Protein AF-A0A1A8MY63-F1 (afdb_monomer)

Structure (mmCIF, N/CA/C/O backbone):
data_AF-A0A1A8MY63-F1
#
_entry.id   AF-A0A1A8MY63-F1
#
loop_
_atom_site.group_PDB
_atom_site.id
_atom_site.type_symbol
_atom_site.label_atom_id
_atom_site.label_alt_id
_atom_site.label_comp_id
_atom_site.label_asym_id
_atom_site.label_entity_id
_atom_site.label_seq_id
_atom_site.pdbx_PDB_ins_code
_atom_site.Cartn_x
_atom_site.Cartn_y
_atom_site.Cartn_z
_atom_site.occupancy
_atom_site.B_iso_or_equiv
_atom_site.auth_seq_id
_atom_site.auth_comp_id
_atom_site.auth_asym_id
_atom_site.auth_atom_id
_atom_site.pdbx_PDB_model_num
ATOM 1 N N . VAL A 1 1 ? -17.548 -15.556 -0.633 1.00 72.62 1 VAL A N 1
ATOM 2 C CA . VAL A 1 1 ? -16.659 -15.981 0.479 1.00 72.62 1 VAL A CA 1
ATOM 3 C C . VAL A 1 1 ? -17.504 -16.767 1.469 1.00 72.62 1 VAL A C 1
ATOM 5 O O . VAL A 1 1 ? -18.628 -16.345 1.692 1.00 72.62 1 VAL A O 1
ATOM 8 N N . ARG A 1 2 ? -17.044 -17.920 1.979 1.00 91.25 2 ARG A N 1
ATOM 9 C CA . ARG A 1 2 ? -17.883 -18.818 2.808 1.00 91.25 2 ARG A CA 1
ATOM 10 C C . ARG A 1 2 ? -17.666 -18.663 4.317 1.00 91.25 2 ARG A C 1
ATOM 12 O O . ARG A 1 2 ? -18.642 -18.631 5.047 1.00 91.25 2 ARG A O 1
ATOM 19 N N . CYS A 1 3 ? -16.416 -18.529 4.766 1.00 95.88 3 CYS A N 1
ATOM 20 C CA . CYS A 1 3 ? -16.068 -18.534 6.197 1.00 95.88 3 CYS A CA 1
ATOM 21 C C . CYS A 1 3 ? -15.651 -17.160 6.753 1.00 95.88 3 CYS A C 1
ATOM 23 O O . CYS A 1 3 ? -15.087 -17.100 7.835 1.00 95.88 3 CYS A O 1
ATOM 25 N N . GLY A 1 4 ? -15.845 -16.069 6.002 1.00 95.12 4 GLY A N 1
ATOM 26 C CA . GLY A 1 4 ? -15.497 -14.714 6.460 1.00 95.12 4 GLY A CA 1
ATOM 27 C C . GLY A 1 4 ? -13.999 -14.426 6.662 1.00 95.12 4 GLY A C 1
ATOM 28 O O . GLY A 1 4 ? -13.666 -13.370 7.175 1.00 95.12 4 GLY A O 1
ATOM 29 N N . ILE A 1 5 ? -13.092 -15.325 6.262 1.00 98.25 5 ILE A N 1
ATOM 30 C CA . ILE A 1 5 ? -11.640 -15.129 6.413 1.00 98.25 5 ILE A CA 1
ATOM 31 C C . ILE A 1 5 ? -11.118 -14.158 5.360 1.00 98.25 5 ILE A C 1
ATOM 33 O O . ILE A 1 5 ? -11.321 -14.403 4.167 1.00 98.25 5 ILE A O 1
ATOM 37 N N . HIS A 1 6 ? -10.437 -13.099 5.798 1.00 98.56 6 HIS A N 1
ATOM 38 C CA . HIS A 1 6 ? -9.867 -12.072 4.931 1.00 98.56 6 HIS A CA 1
ATOM 39 C C . HIS A 1 6 ? -8.768 -12.586 3.987 1.00 98.56 6 HIS A C 1
ATOM 41 O O . HIS A 1 6 ? -8.134 -13.608 4.251 1.00 98.56 6 HIS A O 1
ATOM 47 N N . ARG A 1 7 ? -8.577 -11.906 2.849 1.00 98.69 7 ARG A N 1
ATOM 48 C CA . ARG A 1 7 ? -7.764 -12.394 1.720 1.00 98.69 7 ARG A CA 1
ATOM 49 C C . ARG A 1 7 ? -6.856 -11.297 1.164 1.00 98.69 7 ARG A C 1
ATOM 51 O O . ARG A 1 7 ? -7.338 -10.353 0.542 1.00 98.69 7 ARG A O 1
ATOM 58 N N . THR A 1 8 ? -5.548 -11.474 1.308 1.00 98.88 8 THR A N 1
ATOM 59 C CA . THR A 1 8 ? -4.535 -10.787 0.489 1.00 98.88 8 THR A CA 1
ATOM 60 C C . THR A 1 8 ? -3.837 -11.811 -0.403 1.00 98.88 8 THR A C 1
ATOM 62 O O . THR A 1 8 ? -3.769 -12.992 -0.051 1.00 98.88 8 THR A O 1
ATOM 65 N N . VAL A 1 9 ? -3.367 -11.389 -1.574 1.00 98.88 9 VAL A N 1
ATOM 66 C CA . VAL A 1 9 ? -2.665 -12.250 -2.537 1.00 98.88 9 VAL A CA 1
ATOM 67 C C . VAL A 1 9 ? -1.492 -11.478 -3.132 1.00 98.88 9 VAL A C 1
ATOM 69 O O . VAL A 1 9 ? -1.678 -10.363 -3.614 1.00 98.88 9 VAL A O 1
ATOM 72 N N . HIS A 1 10 ? -0.300 -12.081 -3.147 1.00 98.88 10 HIS A N 1
ATOM 73 C CA . HIS A 1 10 ? 0.827 -11.561 -3.925 1.00 98.88 10 HIS A CA 1
ATOM 74 C C . HIS A 1 10 ? 0.532 -11.708 -5.415 1.00 98.88 10 HIS A C 1
ATOM 76 O O . HIS A 1 10 ? 0.379 -12.822 -5.922 1.00 98.88 10 HIS A O 1
ATOM 82 N N . ALA A 1 11 ? 0.438 -10.587 -6.122 1.00 98.81 11 ALA A N 1
ATOM 83 C CA . ALA A 1 11 ? 0.187 -10.579 -7.553 1.00 98.81 11 ALA A CA 1
ATOM 84 C C . ALA A 1 11 ? 0.699 -9.281 -8.172 1.00 9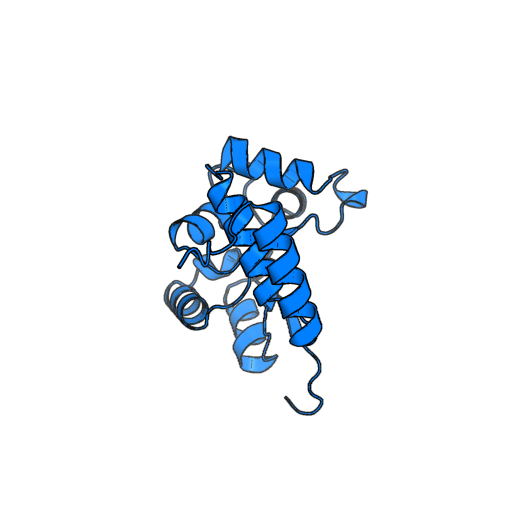8.81 11 ALA A C 1
ATOM 86 O O . ALA A 1 11 ? 0.662 -8.221 -7.556 1.00 98.81 11 ALA A O 1
ATOM 87 N N . GLY A 1 12 ? 1.159 -9.345 -9.420 1.00 98.31 12 GLY A N 1
ATOM 88 C CA . GLY A 1 12 ? 1.634 -8.148 -10.114 1.00 98.31 12 GLY A CA 1
ATOM 89 C C . GLY A 1 12 ? 2.934 -7.566 -9.554 1.00 98.31 12 GLY A C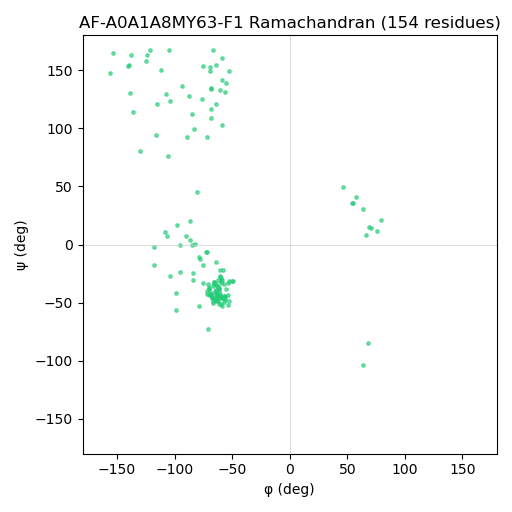 1
ATOM 90 O O . GLY A 1 12 ? 3.247 -6.425 -9.871 1.00 98.31 12 GLY A O 1
ATOM 91 N N . GLU A 1 13 ? 3.676 -8.313 -8.731 1.00 98.56 13 GLU A N 1
ATOM 92 C CA . GLU A 1 13 ? 5.062 -7.987 -8.389 1.00 98.56 13 GLU A CA 1
ATOM 93 C C . GLU A 1 13 ? 5.954 -8.230 -9.615 1.00 98.56 13 GLU A C 1
ATOM 95 O O . GLU A 1 13 ? 6.342 -7.296 -10.308 1.00 98.56 13 GLU A O 1
ATOM 100 N N . VAL A 1 14 ? 6.189 -9.507 -9.935 1.00 97.25 14 VAL A N 1
ATOM 101 C CA . VAL A 1 14 ? 6.921 -9.956 -11.130 1.00 97.25 14 VAL A CA 1
ATOM 102 C C . VAL A 1 14 ? 5.989 -10.508 -12.212 1.00 97.25 14 VAL A C 1
ATOM 104 O O . VAL A 1 14 ? 6.298 -10.446 -13.403 1.00 97.25 14 VAL A O 1
ATOM 107 N N . GLY A 1 15 ? 4.825 -11.033 -11.817 1.00 96.94 15 GLY A N 1
ATOM 108 C CA . GLY A 1 15 ? 3.837 -11.626 -12.722 1.00 96.94 15 GLY A CA 1
ATOM 109 C C . GLY A 1 15 ? 3.036 -10.584 -13.521 1.00 96.94 15 GLY A C 1
ATOM 110 O O . GLY A 1 15 ? 2.868 -9.460 -13.054 1.00 96.94 15 GLY A O 1
ATOM 111 N N . PRO A 1 16 ? 2.517 -10.937 -14.712 1.00 98.19 16 PRO A N 1
ATOM 112 C CA . PRO A 1 16 ? 1.749 -10.017 -15.557 1.00 98.19 16 PRO A CA 1
ATOM 113 C C . PRO A 1 16 ? 0.398 -9.609 -14.928 1.00 98.19 16 PRO A C 1
ATOM 115 O O . PRO A 1 16 ? -0.076 -10.278 -14.003 1.00 98.19 16 PRO A O 1
ATOM 118 N N . PRO A 1 17 ? -0.291 -8.579 -15.471 1.00 98.12 17 PRO A N 1
ATOM 119 C CA . PRO A 1 17 ? -1.624 -8.158 -15.017 1.00 98.12 17 PRO A CA 1
ATOM 120 C C . PRO A 1 17 ? -2.658 -9.284 -14.907 1.00 98.12 17 PRO A C 1
ATOM 122 O O . PRO A 1 17 ? -3.530 -9.242 -14.041 1.00 98.12 17 PRO A O 1
ATOM 125 N N . SER A 1 18 ? -2.562 -10.320 -15.748 1.00 98.44 18 SER A N 1
ATOM 126 C CA . SER A 1 18 ? -3.468 -11.473 -15.694 1.00 98.44 18 SER A CA 1
ATOM 127 C C . SER A 1 18 ? -3.420 -12.200 -14.347 1.00 98.44 18 SER A C 1
ATOM 129 O O . SER A 1 18 ? -4.454 -12.672 -13.887 1.00 98.44 18 SER A O 1
ATOM 131 N N . VAL A 1 19 ? -2.270 -12.217 -13.664 1.00 98.69 19 VAL A N 1
ATOM 132 C CA . VAL A 1 19 ? -2.140 -12.810 -12.321 1.00 98.69 19 VAL A CA 1
ATOM 133 C C . VAL A 1 19 ? -2.878 -11.966 -11.282 1.00 98.69 19 VAL A C 1
ATOM 135 O O . VAL A 1 19 ? -3.544 -12.503 -10.399 1.00 98.69 19 VAL A O 1
ATOM 138 N N . VAL A 1 20 ? -2.838 -10.636 -11.411 1.00 98.75 20 VAL A N 1
ATOM 139 C CA . VAL A 1 20 ? -3.658 -9.747 -10.571 1.00 98.75 20 VAL A CA 1
ATOM 140 C C . VAL A 1 20 ? -5.139 -10.002 -10.853 1.00 98.75 20 VAL A C 1
ATOM 142 O O . VAL A 1 20 ? -5.957 -10.022 -9.935 1.00 98.75 20 VAL A O 1
ATOM 145 N N . ARG A 1 21 ? -5.507 -10.235 -12.120 1.00 98.50 21 ARG A N 1
ATOM 146 C CA . ARG A 1 21 ? -6.898 -10.494 -12.508 1.00 98.50 21 ARG A CA 1
ATOM 147 C C . ARG A 1 21 ? -7.399 -11.786 -11.881 1.00 98.50 21 ARG A C 1
ATOM 149 O O . ARG A 1 21 ? -8.496 -11.798 -11.342 1.00 98.50 21 ARG A O 1
ATOM 156 N N . GLU A 1 22 ? -6.590 -12.838 -11.880 1.00 98.69 22 GLU A N 1
ATOM 157 C CA . GLU A 1 22 ? -6.897 -14.089 -11.182 1.00 98.69 22 GLU A CA 1
ATOM 158 C C . GLU A 1 22 ? -7.022 -13.882 -9.666 1.00 98.69 22 GLU A C 1
ATOM 160 O O . GLU A 1 22 ? -7.995 -14.342 -9.061 1.00 98.69 22 GLU A O 1
ATOM 165 N N . ALA A 1 23 ? -6.108 -13.127 -9.050 1.00 98.75 23 ALA A N 1
ATOM 166 C CA . ALA A 1 23 ? -6.181 -12.805 -7.626 1.00 98.75 23 ALA A CA 1
ATOM 167 C C . ALA A 1 23 ? -7.509 -12.118 -7.252 1.00 98.75 23 ALA A C 1
ATOM 169 O O . ALA A 1 23 ? -8.165 -12.495 -6.277 1.00 98.75 23 ALA A O 1
ATOM 170 N N . VAL A 1 24 ? -7.955 -11.154 -8.056 1.00 98.38 24 VAL A N 1
ATOM 171 C CA . VAL A 1 24 ? -9.195 -10.408 -7.799 1.00 98.38 24 VAL A CA 1
ATOM 172 C C . VAL A 1 24 ? -10.435 -11.208 -8.198 1.00 98.38 24 VAL A C 1
ATOM 174 O O . VAL A 1 24 ? -11.353 -11.397 -7.398 1.00 98.38 24 VAL A O 1
ATOM 177 N N . ASP A 1 25 ? -10.482 -11.711 -9.428 1.00 98.12 25 ASP A N 1
ATOM 178 C CA . ASP A 1 25 ? -11.703 -12.257 -10.019 1.00 98.12 25 ASP A CA 1
ATOM 179 C C . ASP A 1 25 ? -11.933 -13.718 -9.615 1.00 98.12 25 ASP A C 1
ATOM 181 O O . ASP A 1 25 ? -13.089 -14.124 -9.463 1.00 98.12 25 ASP A O 1
ATOM 185 N N . VAL A 1 26 ? -10.872 -14.495 -9.376 1.00 98.25 26 VAL A N 1
ATOM 186 C CA . VAL A 1 26 ? -10.964 -15.911 -8.984 1.00 98.25 26 VAL A CA 1
ATOM 187 C C . VAL A 1 26 ? -10.804 -16.063 -7.475 1.00 98.25 26 VAL A C 1
ATOM 189 O O . VAL A 1 26 ? -11.711 -16.576 -6.817 1.00 98.25 26 VAL A O 1
ATOM 192 N N . LEU A 1 27 ? -9.694 -15.576 -6.910 1.00 98.44 27 LEU A N 1
ATOM 193 C CA . LEU A 1 27 ? -9.387 -15.751 -5.482 1.00 98.44 27 LEU A CA 1
ATOM 194 C C . LEU A 1 27 ? -10.149 -14.776 -4.571 1.00 98.44 27 LEU A C 1
ATOM 196 O O . LEU A 1 27 ? -10.196 -14.978 -3.356 1.00 98.44 27 LEU A O 1
ATOM 200 N N . LYS A 1 28 ? -10.810 -13.765 -5.151 1.00 98.19 28 LYS A N 1
ATOM 201 C CA . LYS A 1 28 ? -11.594 -12.750 -4.428 1.00 98.19 28 LYS A CA 1
ATOM 202 C C . LYS A 1 28 ? -10.753 -11.994 -3.398 1.00 98.19 28 LYS A C 1
ATOM 204 O O . LYS A 1 28 ? -11.227 -11.754 -2.282 1.00 98.19 28 LYS A O 1
ATOM 209 N N . ALA A 1 29 ? -9.514 -11.666 -3.766 1.00 98.62 29 ALA A N 1
ATOM 210 C CA . ALA A 1 29 ? -8.608 -10.866 -2.952 1.00 98.62 29 ALA A CA 1
ATOM 211 C C . ALA A 1 29 ? -9.240 -9.515 -2.577 1.00 98.62 29 ALA A C 1
ATOM 213 O O . ALA A 1 29 ? -9.905 -8.878 -3.393 1.00 98.62 29 ALA A O 1
ATOM 214 N N . GLU A 1 30 ? -9.033 -9.098 -1.331 1.00 98.81 30 GLU A N 1
ATOM 215 C CA . GLU A 1 30 ? -9.433 -7.787 -0.800 1.00 98.81 30 GLU A CA 1
ATOM 216 C C . GLU A 1 30 ? -8.288 -6.777 -0.868 1.00 98.81 30 GLU A C 1
ATOM 218 O O . GLU A 1 30 ? -8.527 -5.572 -0.874 1.00 98.81 30 GLU A O 1
ATOM 223 N N . ARG A 1 31 ? -7.048 -7.279 -0.909 1.00 98.94 31 ARG A N 1
ATOM 224 C CA . ARG A 1 31 ? -5.813 -6.508 -1.062 1.00 98.94 31 ARG A CA 1
ATOM 225 C C . ARG A 1 31 ? -4.859 -7.254 -1.984 1.00 98.94 31 ARG A C 1
ATOM 227 O O . ARG A 1 31 ? -4.922 -8.484 -2.078 1.00 98.94 31 ARG A O 1
ATOM 234 N N . ILE A 1 32 ? -3.984 -6.511 -2.646 1.00 98.94 32 ILE A N 1
ATOM 235 C CA . ILE A 1 32 ? -2.950 -7.053 -3.523 1.00 98.94 32 ILE A CA 1
ATOM 236 C C . ILE A 1 32 ? -1.580 -6.743 -2.930 1.00 98.94 32 ILE A C 1
ATOM 238 O O . ILE A 1 32 ? -1.216 -5.577 -2.778 1.00 98.94 32 ILE A O 1
ATOM 242 N N . GLY A 1 33 ? -0.816 -7.799 -2.651 1.00 98.94 33 GLY A N 1
ATOM 243 C CA . GLY A 1 33 ? 0.612 -7.716 -2.370 1.00 98.94 33 GLY A CA 1
ATOM 244 C C . GLY A 1 33 ? 1.343 -7.204 -3.604 1.00 98.94 33 GLY A C 1
ATOM 245 O O . GLY A 1 33 ? 1.249 -7.830 -4.663 1.00 98.94 33 GLY A O 1
ATOM 246 N N . HIS A 1 34 ? 2.046 -6.078 -3.476 1.00 98.75 34 HIS A N 1
ATOM 247 C CA . HIS A 1 34 ? 2.729 -5.353 -4.550 1.00 98.75 34 HIS A CA 1
ATOM 248 C C . HIS A 1 34 ? 1.793 -4.700 -5.580 1.00 98.75 34 HIS A C 1
ATOM 250 O O . HIS A 1 34 ? 1.499 -3.507 -5.493 1.00 98.75 34 HIS A O 1
ATOM 256 N N . GLY A 1 35 ? 1.344 -5.456 -6.589 1.00 98.62 35 GLY A N 1
ATOM 257 C CA . GLY A 1 35 ? 0.445 -4.983 -7.644 1.00 98.62 35 GLY A CA 1
ATOM 258 C C . GLY A 1 35 ? 1.035 -3.995 -8.654 1.00 98.62 35 GLY A C 1
ATOM 259 O O . GLY A 1 35 ? 0.271 -3.395 -9.409 1.00 98.62 35 GLY A O 1
ATOM 260 N N . TYR A 1 36 ? 2.356 -3.823 -8.719 1.00 98.75 36 TYR A N 1
ATOM 261 C CA . TYR A 1 36 ? 3.039 -2.866 -9.604 1.00 98.75 36 TYR A CA 1
ATOM 262 C C . TYR A 1 36 ? 2.632 -2.992 -11.072 1.00 98.75 36 TYR A C 1
ATOM 264 O O . TYR A 1 36 ? 2.264 -2.008 -11.720 1.00 98.75 36 TYR A O 1
ATOM 272 N N . ARG A 1 37 ? 2.638 -4.226 -11.580 1.00 98.50 37 ARG A N 1
ATOM 273 C CA . ARG A 1 37 ? 2.353 -4.537 -12.981 1.00 98.50 37 ARG A CA 1
ATOM 274 C C . ARG A 1 37 ? 0.881 -4.389 -13.342 1.00 98.50 37 ARG A C 1
ATOM 276 O O . ARG A 1 37 ? 0.562 -4.415 -14.520 1.00 98.50 37 ARG A O 1
ATOM 283 N N . THR A 1 38 ? -0.014 -4.130 -12.382 1.00 98.69 38 THR A N 1
ATOM 284 C CA . THR A 1 38 ? -1.413 -3.751 -12.672 1.00 98.69 38 THR A CA 1
ATOM 285 C C . THR A 1 38 ? -1.481 -2.556 -13.627 1.00 98.69 38 THR A C 1
ATOM 287 O O . THR A 1 38 ? -2.371 -2.494 -14.467 1.00 98.69 38 THR A O 1
ATOM 290 N N . LEU A 1 39 ? -0.513 -1.633 -13.549 1.00 98.50 39 LEU A N 1
ATOM 291 C CA . LEU A 1 39 ? -0.432 -0.460 -14.425 1.00 98.50 39 LEU A CA 1
ATOM 292 C C . LEU A 1 39 ? -0.215 -0.795 -15.911 1.00 98.50 39 LEU A C 1
ATOM 294 O O . LEU A 1 39 ? -0.413 0.072 -16.758 1.00 98.50 39 LEU A O 1
ATOM 298 N N . GLU A 1 40 ? 0.174 -2.018 -16.265 1.00 98.44 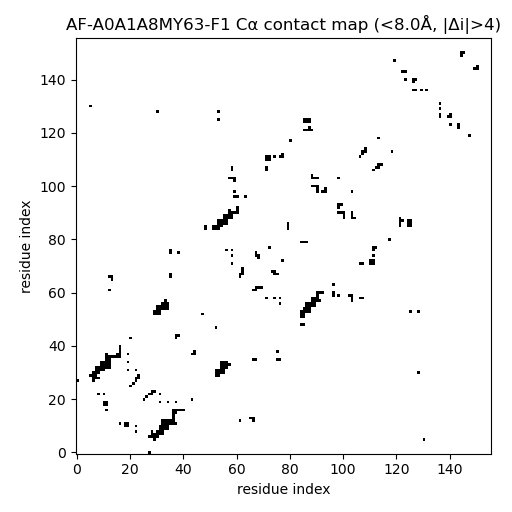40 GLU A N 1
ATOM 299 C CA . GLU A 1 40 ? 0.295 -2.429 -17.671 1.00 98.44 40 GLU A CA 1
ATOM 300 C C . GLU A 1 40 ? -1.079 -2.692 -18.320 1.00 98.44 40 GLU A C 1
ATOM 302 O O . GLU A 1 40 ? -1.191 -2.669 -19.544 1.00 98.44 40 GLU A O 1
ATOM 307 N N . ASP A 1 41 ? -2.135 -2.881 -17.519 1.00 98.25 41 ASP A N 1
ATOM 308 C CA . ASP A 1 41 ? -3.528 -3.008 -17.960 1.00 98.25 41 ASP A CA 1
ATOM 309 C C . ASP A 1 41 ? -4.349 -1.834 -17.397 1.00 98.25 41 ASP A C 1
ATOM 311 O O . ASP A 1 41 ? -4.827 -1.850 -16.262 1.00 98.25 41 ASP A O 1
ATOM 315 N N . GLN A 1 42 ? -4.495 -0.775 -18.196 1.00 97.94 42 GLN A N 1
ATOM 316 C CA . GLN A 1 42 ? -5.132 0.476 -17.766 1.00 97.94 42 GLN A CA 1
ATOM 317 C C . GLN A 1 42 ? -6.623 0.322 -17.440 1.00 97.94 42 GLN A C 1
ATOM 319 O O . GLN A 1 42 ? -7.127 0.992 -16.536 1.00 97.94 42 GLN A O 1
ATOM 324 N N . GLU A 1 43 ? -7.335 -0.557 -18.148 1.00 98.12 43 GLU A N 1
ATOM 325 C CA . GLU A 1 43 ? -8.747 -0.829 -17.868 1.00 98.12 43 GLU A CA 1
ATOM 326 C C . GLU A 1 43 ? -8.886 -1.521 -16.513 1.00 98.12 43 GLU A C 1
ATOM 328 O O . GLU A 1 43 ? -9.700 -1.121 -15.674 1.00 98.12 43 GLU A O 1
ATOM 333 N N . MET A 1 44 ? -8.038 -2.518 -16.266 1.00 97.44 44 MET A N 1
ATOM 334 C CA . MET A 1 44 ? -8.005 -3.209 -14.990 1.00 97.44 44 MET A CA 1
ATOM 335 C C . MET A 1 44 ? -7.587 -2.283 -13.848 1.00 97.44 44 MET A C 1
ATOM 337 O O . MET A 1 44 ? -8.238 -2.289 -12.803 1.00 97.44 44 MET A O 1
ATOM 341 N N . TYR A 1 45 ? -6.547 -1.469 -14.033 1.00 98.69 45 TYR A N 1
ATOM 342 C CA . TYR A 1 45 ? -6.115 -0.518 -13.013 1.00 98.69 45 TYR A CA 1
ATOM 343 C C . TYR A 1 45 ? -7.236 0.452 -12.639 1.00 98.69 45 TYR A C 1
ATOM 345 O O . TYR A 1 45 ? -7.528 0.626 -11.456 1.00 98.69 45 TYR A O 1
ATOM 353 N N . LYS A 1 46 ? -7.929 1.015 -13.637 1.00 98.56 46 LYS A N 1
ATOM 354 C CA . LYS A 1 46 ? -9.088 1.882 -13.409 1.00 98.56 46 LYS A CA 1
ATOM 355 C C . LYS A 1 46 ? -10.188 1.163 -12.626 1.00 98.56 46 LYS A C 1
ATOM 357 O O . LYS A 1 46 ? -10.678 1.702 -11.640 1.00 98.56 46 LYS A O 1
ATOM 362 N N . ARG A 1 47 ? -10.527 -0.073 -13.008 1.00 98.50 47 ARG A N 1
ATOM 363 C CA . ARG A 1 47 ? -11.519 -0.894 -12.294 1.00 98.50 47 ARG A CA 1
ATOM 364 C C . ARG A 1 47 ? -11.144 -1.090 -10.823 1.00 98.50 47 ARG A C 1
ATOM 366 O O . ARG A 1 47 ? -12.008 -0.991 -9.959 1.00 98.50 47 ARG A O 1
ATOM 373 N N . LEU A 1 48 ? -9.876 -1.382 -10.535 1.00 98.62 48 LEU A N 1
ATOM 374 C CA . LEU A 1 48 ? -9.399 -1.585 -9.164 1.00 98.62 48 LEU A CA 1
ATOM 375 C C . LEU A 1 48 ? -9.361 -0.283 -8.358 1.00 98.62 48 LEU A C 1
ATOM 377 O O . LEU A 1 48 ? -9.654 -0.306 -7.164 1.00 98.62 48 LEU A O 1
ATOM 381 N N . LEU A 1 49 ? -9.064 0.842 -9.008 1.00 98.44 49 LEU A N 1
ATOM 382 C CA . LEU A 1 49 ? -9.146 2.163 -8.394 1.00 98.44 49 LEU A CA 1
ATOM 383 C C . LEU A 1 49 ? -10.590 2.496 -7.986 1.00 98.44 49 LEU A C 1
ATOM 385 O O . LEU A 1 49 ? -10.820 2.868 -6.838 1.00 98.44 49 LEU A O 1
ATOM 389 N N . ASP A 1 50 ? -11.559 2.277 -8.881 1.00 98.38 50 ASP A N 1
ATOM 390 C CA . ASP A 1 50 ? -12.991 2.500 -8.616 1.00 98.38 50 ASP A CA 1
ATOM 391 C C . ASP A 1 50 ? -13.521 1.588 -7.492 1.00 98.38 50 ASP A C 1
ATOM 393 O O . ASP A 1 50 ? -14.417 1.962 -6.736 1.00 98.38 50 ASP A O 1
ATOM 397 N N . GLN A 1 51 ? -12.943 0.392 -7.348 1.00 98.19 51 GLN A N 1
ATOM 398 C CA . GLN A 1 51 ? -13.241 -0.555 -6.268 1.00 98.19 51 GLN A CA 1
ATOM 399 C C . GLN A 1 51 ? -12.494 -0.255 -4.960 1.00 98.19 51 GLN A C 1
ATOM 401 O O . GLN A 1 51 ? -12.661 -0.990 -3.988 1.00 98.19 51 GLN A O 1
ATOM 406 N N . ASN A 1 52 ? -11.673 0.800 -4.922 1.00 98.50 52 ASN A N 1
ATOM 407 C CA . ASN A 1 52 ? -10.826 1.155 -3.785 1.00 98.50 52 ASN A CA 1
ATOM 408 C C . ASN A 1 52 ? -9.896 0.003 -3.333 1.00 98.50 52 ASN A C 1
ATOM 410 O O . ASN A 1 52 ? -9.627 -0.158 -2.138 1.00 98.50 52 ASN A O 1
ATOM 414 N N . MET A 1 53 ? -9.402 -0.798 -4.287 1.00 98.88 53 MET A N 1
ATOM 415 C CA . MET A 1 53 ? -8.470 -1.902 -4.035 1.00 98.88 53 MET A CA 1
ATOM 416 C C . MET A 1 53 ? -7.215 -1.403 -3.314 1.00 98.88 53 MET A C 1
ATOM 418 O O . MET A 1 53 ? -6.604 -0.427 -3.750 1.00 98.88 53 MET A O 1
ATOM 422 N N . HIS A 1 54 ? -6.819 -2.085 -2.237 1.00 98.94 54 HIS A N 1
ATOM 423 C CA . HIS A 1 54 ? -5.608 -1.747 -1.493 1.00 98.94 54 HIS A CA 1
ATOM 424 C C . HIS A 1 54 ? -4.379 -2.453 -2.074 1.00 98.94 54 HIS A C 1
ATOM 426 O O . HIS A 1 54 ? -4.369 -3.681 -2.191 1.00 98.94 54 HIS A O 1
ATOM 432 N N . PHE A 1 55 ? -3.328 -1.690 -2.371 1.00 98.94 55 PHE A N 1
ATOM 433 C CA . PHE A 1 55 ? -2.028 -2.210 -2.803 1.00 98.94 55 PHE A CA 1
ATOM 434 C C . PHE A 1 55 ? -0.998 -2.136 -1.666 1.00 98.94 55 PHE A C 1
ATOM 436 O O . PHE A 1 55 ? -0.730 -1.067 -1.115 1.00 98.94 55 PHE A O 1
ATOM 443 N N . GLU A 1 56 ? -0.401 -3.269 -1.313 1.00 98.94 56 GLU A N 1
ATOM 444 C CA . GLU A 1 56 ? 0.625 -3.376 -0.269 1.00 98.94 56 GLU A CA 1
ATOM 445 C C . GLU A 1 56 ? 2.000 -3.150 -0.922 1.00 98.94 56 GLU A C 1
ATOM 447 O O . GLU A 1 56 ? 2.582 -4.065 -1.500 1.00 98.94 56 GLU A O 1
ATOM 452 N N . VAL A 1 57 ? 2.491 -1.905 -0.924 1.00 98.88 57 VAL A N 1
ATOM 453 C CA . VAL A 1 57 ? 3.681 -1.514 -1.700 1.00 98.88 57 VAL A CA 1
ATOM 454 C C . VAL A 1 57 ? 4.954 -1.613 -0.860 1.00 98.88 57 VAL A C 1
ATOM 456 O O . VAL A 1 57 ? 4.989 -1.145 0.278 1.00 98.88 57 VAL A O 1
ATOM 459 N N . CYS A 1 58 ? 6.015 -2.160 -1.458 1.00 98.88 58 CYS A N 1
ATOM 460 C CA . CYS A 1 58 ? 7.311 -2.413 -0.824 1.00 98.88 58 CYS A CA 1
ATOM 461 C C . CYS A 1 58 ? 8.461 -1.849 -1.690 1.00 98.88 58 CYS A C 1
ATOM 463 O O . CYS A 1 58 ? 9.067 -2.600 -2.463 1.00 98.88 58 CYS A O 1
ATOM 465 N N . PRO A 1 59 ? 8.753 -0.531 -1.640 1.00 98.69 59 PRO A N 1
ATOM 466 C CA . PRO A 1 59 ? 9.723 0.104 -2.536 1.00 98.69 59 PRO A CA 1
ATOM 467 C C . PRO A 1 59 ? 11.119 -0.519 -2.488 1.00 98.69 59 PRO A C 1
ATOM 469 O O . PRO A 1 59 ? 11.679 -0.821 -3.544 1.00 98.69 59 PRO A O 1
ATOM 472 N N . ILE A 1 60 ? 11.680 -0.747 -1.296 1.00 98.69 60 ILE A N 1
ATOM 473 C CA . ILE A 1 60 ? 13.027 -1.315 -1.169 1.00 98.69 60 ILE A CA 1
ATOM 474 C C . ILE A 1 60 ? 13.059 -2.765 -1.655 1.00 98.69 60 ILE A C 1
ATOM 476 O O . ILE A 1 60 ? 13.932 -3.100 -2.457 1.00 98.69 60 ILE A O 1
ATOM 480 N N . SER A 1 61 ? 12.084 -3.582 -1.245 1.00 98.81 61 SER A N 1
ATOM 481 C CA . SER A 1 61 ? 11.938 -4.967 -1.717 1.00 98.81 61 SER A CA 1
ATOM 482 C C . SER A 1 61 ? 11.896 -5.034 -3.244 1.00 98.81 61 SER A C 1
ATOM 484 O O . SER A 1 61 ? 12.744 -5.678 -3.857 1.00 98.81 61 SER A O 1
ATOM 486 N N . SER A 1 62 ? 11.014 -4.252 -3.876 1.00 98.62 62 SER A N 1
ATOM 487 C CA . SER A 1 62 ? 10.805 -4.303 -5.330 1.00 98.62 62 SER A CA 1
ATOM 488 C C . SER A 1 62 ? 12.055 -3.992 -6.159 1.00 98.62 62 SER A C 1
ATOM 490 O O . SER A 1 62 ? 12.214 -4.510 -7.265 1.00 98.62 62 SER A O 1
ATOM 492 N N . LYS A 1 63 ? 12.969 -3.172 -5.625 1.00 98.38 63 LYS A N 1
ATOM 493 C CA . LYS A 1 63 ? 14.279 -2.930 -6.232 1.00 98.38 63 LYS A CA 1
ATOM 494 C C . LYS A 1 63 ? 15.189 -4.155 -6.124 1.00 98.38 63 LYS A C 1
ATOM 496 O O . LYS A 1 63 ? 15.897 -4.464 -7.079 1.00 98.38 63 LYS A O 1
ATOM 501 N N . PHE A 1 64 ? 15.230 -4.813 -4.967 1.00 98.00 64 PHE A N 1
ATOM 502 C CA . PHE A 1 64 ? 16.106 -5.963 -4.730 1.00 98.00 64 PHE A CA 1
ATOM 503 C C . PHE A 1 64 ? 15.612 -7.240 -5.417 1.00 98.00 64 PHE A C 1
ATOM 505 O O . PHE A 1 64 ? 16.442 -8.026 -5.871 1.00 98.00 64 PHE A O 1
ATOM 512 N N . THR A 1 65 ? 14.297 -7.429 -5.547 1.00 98.25 65 THR A N 1
ATOM 513 C CA . THR A 1 65 ? 13.709 -8.562 -6.282 1.00 98.25 65 THR A CA 1
ATOM 514 C C . THR A 1 65 ? 13.741 -8.366 -7.801 1.00 98.25 65 THR A C 1
ATOM 516 O O . THR A 1 65 ? 13.523 -9.314 -8.553 1.00 98.25 65 THR A O 1
ATOM 519 N N . GLY A 1 66 ? 14.043 -7.150 -8.273 1.00 98.19 66 GLY A N 1
ATOM 520 C CA . GLY A 1 66 ? 14.016 -6.794 -9.694 1.00 98.19 66 GLY A CA 1
ATOM 521 C C . GLY A 1 66 ? 12.603 -6.603 -10.253 1.00 98.19 66 GLY A C 1
ATOM 522 O O . GLY A 1 66 ? 12.438 -6.504 -11.467 1.00 98.19 66 GLY A O 1
ATOM 523 N N . ALA A 1 67 ? 11.589 -6.543 -9.385 1.00 98.31 67 ALA A N 1
ATOM 524 C CA . ALA A 1 67 ? 10.208 -6.259 -9.759 1.00 98.31 67 ALA A CA 1
ATOM 525 C C . ALA A 1 67 ? 10.019 -4.830 -10.297 1.00 98.31 67 ALA A C 1
ATOM 527 O O . ALA A 1 67 ? 9.194 -4.601 -11.181 1.00 98.31 67 ALA A O 1
ATOM 528 N N . CYS A 1 68 ? 10.801 -3.875 -9.787 1.00 98.25 68 CYS A N 1
ATOM 529 C CA . CYS A 1 68 ? 10.813 -2.479 -10.217 1.00 98.25 68 CYS A CA 1
ATOM 530 C C . CYS A 1 68 ? 12.225 -2.028 -10.618 1.00 98.25 68 CYS A C 1
ATOM 532 O O . CYS A 1 68 ? 13.230 -2.579 -10.167 1.00 98.25 68 CYS A O 1
ATOM 534 N N . ASP A 1 69 ? 12.300 -0.970 -11.433 1.00 96.88 69 ASP A N 1
ATOM 535 C CA . ASP A 1 69 ? 13.572 -0.352 -11.814 1.00 96.88 69 ASP A CA 1
ATOM 536 C C . ASP A 1 69 ? 14.349 0.139 -10.577 1.00 96.88 69 ASP A C 1
ATOM 538 O O . ASP A 1 69 ? 13.786 0.686 -9.625 1.00 96.88 69 ASP A O 1
ATOM 542 N N . SER A 1 70 ? 15.673 -0.019 -10.611 1.00 96.12 70 SER A N 1
ATOM 543 C CA . SER A 1 70 ? 16.577 0.464 -9.563 1.00 96.12 70 SER A CA 1
ATOM 544 C C . SER A 1 70 ? 16.536 1.986 -9.347 1.00 96.12 70 SER A C 1
ATOM 546 O O . SER A 1 70 ? 16.918 2.469 -8.273 1.00 96.12 70 SER A O 1
ATOM 548 N N . ASN A 1 71 ? 16.078 2.735 -10.353 1.00 97.88 71 ASN A N 1
ATOM 549 C CA . ASN A 1 71 ? 15.786 4.154 -10.300 1.00 97.88 71 ASN A CA 1
ATOM 550 C C . ASN A 1 71 ? 14.386 4.396 -9.720 1.00 97.88 71 ASN A C 1
ATOM 552 O O . ASN A 1 71 ? 13.372 4.375 -10.420 1.00 97.88 71 ASN A O 1
ATOM 556 N N . PHE A 1 72 ? 14.351 4.740 -8.435 1.00 98.38 72 PHE A N 1
ATOM 557 C CA . PHE A 1 72 ? 13.118 5.023 -7.702 1.00 98.38 72 PHE A CA 1
ATOM 558 C C . PHE A 1 72 ? 12.258 6.148 -8.296 1.00 98.38 72 PHE A C 1
ATOM 560 O O . PHE A 1 72 ? 11.051 6.161 -8.067 1.00 98.38 72 PHE A O 1
ATOM 567 N N . SER A 1 73 ? 12.818 7.060 -9.094 1.00 97.88 73 SER A N 1
ATOM 568 C CA . SER A 1 73 ? 12.026 8.102 -9.763 1.00 97.88 73 SER A CA 1
ATOM 569 C C . SER A 1 73 ? 11.151 7.576 -10.910 1.00 97.88 73 SER A C 1
ATOM 571 O O . SER A 1 73 ? 10.341 8.333 -11.437 1.00 97.88 73 SER A O 1
ATOM 573 N N . GLN A 1 74 ? 11.279 6.295 -11.277 1.00 97.62 74 GLN A N 1
ATOM 574 C CA . GLN A 1 74 ? 10.400 5.596 -12.225 1.00 97.62 74 GLN A CA 1
ATOM 575 C C . GLN A 1 74 ? 9.456 4.597 -11.538 1.00 97.62 74 GLN A C 1
ATOM 577 O O . GLN A 1 74 ? 8.768 3.826 -12.204 1.00 97.62 74 GLN A O 1
ATOM 582 N N . HIS A 1 75 ? 9.422 4.577 -10.204 1.00 98.69 75 HIS A N 1
ATOM 583 C CA . HIS A 1 75 ? 8.693 3.552 -9.472 1.00 98.69 75 HIS A CA 1
ATOM 584 C C . HIS A 1 75 ? 7.159 3.683 -9.660 1.00 98.69 75 HIS A C 1
ATOM 586 O O . HIS A 1 75 ? 6.618 4.782 -9.489 1.00 98.69 75 HIS A O 1
ATOM 592 N N . PRO A 1 76 ? 6.427 2.576 -9.911 1.00 98.31 76 PRO A N 1
ATOM 593 C CA . PRO A 1 76 ? 4.961 2.528 -10.057 1.00 98.31 76 PRO A CA 1
ATOM 594 C C . PRO A 1 76 ? 4.162 3.231 -8.951 1.00 98.31 76 PRO A C 1
ATOM 596 O O . PRO A 1 76 ? 3.109 3.818 -9.204 1.00 98.31 76 PRO A O 1
ATOM 599 N N . LEU A 1 77 ? 4.699 3.241 -7.728 1.00 98.62 77 LEU A N 1
ATOM 600 C CA . LEU A 1 77 ? 4.142 3.964 -6.578 1.00 98.62 77 LEU A CA 1
ATOM 601 C C . LEU A 1 77 ? 3.872 5.453 -6.862 1.00 98.62 77 LEU A C 1
ATOM 603 O O . LEU A 1 77 ? 2.915 6.008 -6.327 1.00 98.62 77 LEU A O 1
ATOM 607 N N . ILE A 1 78 ? 4.658 6.106 -7.724 1.00 98.81 78 ILE A N 1
ATOM 608 C CA . ILE A 1 78 ? 4.422 7.504 -8.119 1.00 98.81 78 ILE A CA 1
ATOM 609 C C . ILE A 1 78 ? 3.058 7.643 -8.809 1.00 98.81 78 ILE A C 1
ATOM 611 O O 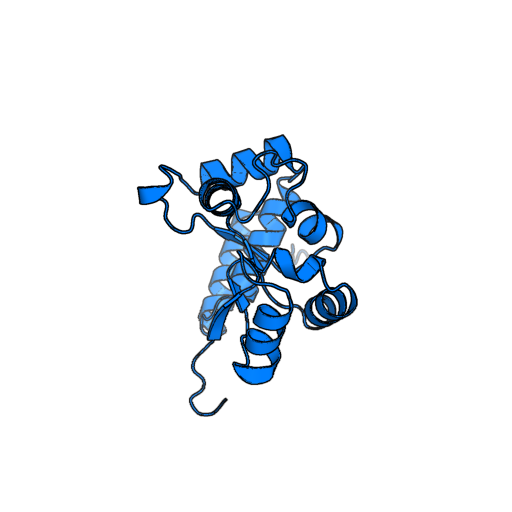. ILE A 1 78 ? 2.330 8.609 -8.569 1.00 98.81 78 ILE A O 1
ATOM 615 N N . THR A 1 79 ? 2.683 6.677 -9.647 1.00 98.69 79 THR A N 1
ATOM 616 C CA . THR A 1 79 ? 1.380 6.654 -10.321 1.00 98.69 79 THR A CA 1
ATOM 617 C C . THR A 1 79 ? 0.251 6.405 -9.327 1.00 98.69 79 THR A C 1
ATOM 619 O O . THR A 1 79 ? -0.763 7.107 -9.375 1.00 98.69 79 THR A O 1
ATOM 622 N N . PHE A 1 80 ? 0.437 5.480 -8.381 1.00 98.75 80 PHE A N 1
ATOM 623 C CA . PHE A 1 80 ? -0.530 5.235 -7.303 1.00 98.75 80 PHE A CA 1
ATOM 624 C C . PHE A 1 80 ? -0.761 6.495 -6.461 1.00 98.75 80 PHE A C 1
ATOM 626 O O . PHE A 1 80 ? -1.906 6.882 -6.228 1.00 98.75 80 PHE A O 1
ATOM 633 N N . MET A 1 81 ? 0.310 7.201 -6.092 1.00 98.69 81 MET A N 1
ATOM 634 C CA . MET A 1 81 ? 0.236 8.476 -5.376 1.00 98.69 81 MET A CA 1
ATOM 635 C C . MET A 1 81 ? -0.539 9.536 -6.173 1.00 98.69 81 MET A C 1
ATOM 637 O O . MET A 1 81 ? -1.480 10.142 -5.656 1.00 98.69 81 MET A O 1
ATOM 641 N N . LYS A 1 82 ? -0.180 9.756 -7.446 1.00 98.56 82 LYS A N 1
ATOM 642 C CA . LYS A 1 82 ? -0.801 10.787 -8.301 1.00 98.56 82 LYS A CA 1
ATOM 643 C C . LYS A 1 82 ? -2.286 10.537 -8.560 1.00 98.56 82 LYS A C 1
ATOM 645 O O . LYS A 1 82 ? -3.055 11.488 -8.627 1.00 98.56 82 LYS A O 1
ATOM 650 N N . SER A 1 83 ? -2.682 9.274 -8.683 1.00 98.38 83 SER A N 1
ATOM 651 C CA . SER A 1 83 ? -4.083 8.869 -8.860 1.00 98.38 83 SER A CA 1
ATOM 652 C C . SER A 1 83 ? -4.842 8.694 -7.542 1.00 98.38 83 SER A C 1
ATOM 654 O O . SER A 1 83 ? -6.006 8.305 -7.563 1.00 98.38 83 SER A O 1
ATOM 656 N N . LYS A 1 84 ? -4.207 9.000 -6.399 1.00 98.38 84 LYS A N 1
ATOM 657 C CA . LYS A 1 84 ? -4.785 8.870 -5.053 1.00 98.38 84 LYS A CA 1
ATOM 658 C C . LYS A 1 84 ? -5.330 7.470 -4.764 1.00 98.38 84 LYS A C 1
ATOM 660 O O . LYS A 1 84 ? -6.303 7.319 -4.028 1.00 98.38 84 LYS A O 1
ATOM 665 N N . ALA A 1 85 ? -4.646 6.452 -5.284 1.00 98.75 85 ALA A N 1
ATOM 666 C CA . ALA A 1 85 ? -4.956 5.059 -5.013 1.00 98.75 85 ALA A CA 1
ATOM 667 C C . ALA A 1 85 ? -4.871 4.732 -3.512 1.00 98.75 85 ALA A C 1
ATOM 669 O O . ALA A 1 85 ? -4.238 5.441 -2.712 1.00 98.75 85 ALA A O 1
ATOM 670 N N . ASN A 1 86 ? -5.521 3.634 -3.138 1.00 98.88 86 ASN A N 1
ATOM 671 C CA . ASN A 1 86 ? -5.464 3.062 -1.804 1.00 98.88 86 ASN A CA 1
ATOM 672 C C . ASN A 1 86 ? -4.231 2.151 -1.698 1.00 98.88 86 ASN A C 1
ATOM 674 O O . ASN A 1 86 ? -4.151 1.132 -2.377 1.00 98.88 86 ASN A O 1
ATOM 678 N N . TYR A 1 87 ? -3.241 2.535 -0.894 1.00 98.94 87 TYR A N 1
ATOM 679 C CA . TYR A 1 87 ? -2.014 1.758 -0.722 1.00 98.94 87 TYR A CA 1
ATOM 680 C C . TYR A 1 87 ? -1.359 2.012 0.636 1.00 98.94 87 TYR A C 1
ATOM 682 O O . TYR A 1 87 ? -1.670 2.993 1.315 1.00 98.94 87 TYR A O 1
ATOM 690 N N . SER A 1 88 ? -0.431 1.132 1.003 1.00 98.94 88 SER A N 1
ATOM 691 C CA . SER A 1 88 ? 0.442 1.231 2.179 1.00 98.94 88 SER A CA 1
ATOM 692 C C . SER A 1 88 ? 1.922 1.147 1.778 1.00 98.94 88 SER A C 1
ATOM 694 O O . SER A 1 88 ? 2.237 0.733 0.664 1.00 98.94 88 SER A O 1
ATOM 696 N N . LEU A 1 89 ? 2.826 1.556 2.676 1.00 98.88 89 LEU A N 1
ATOM 697 C CA . LEU A 1 89 ? 4.274 1.344 2.560 1.00 98.88 89 LEU A CA 1
ATOM 698 C C . LEU A 1 89 ? 4.720 0.276 3.557 1.00 98.88 89 LEU A C 1
ATOM 700 O O . LEU A 1 89 ? 4.410 0.388 4.742 1.00 98.88 89 LEU A O 1
ATOM 704 N N . ASN A 1 90 ? 5.462 -0.722 3.081 1.00 98.94 90 ASN A N 1
ATOM 705 C CA . ASN A 1 90 ? 5.818 -1.920 3.838 1.00 98.94 90 ASN A CA 1
ATOM 706 C C . ASN A 1 90 ? 7.274 -2.323 3.561 1.00 98.94 90 ASN A C 1
ATOM 708 O O . ASN A 1 90 ? 7.814 -2.025 2.499 1.00 98.94 90 ASN A O 1
ATOM 712 N N . THR A 1 91 ? 7.897 -3.019 4.514 1.00 98.75 91 THR A N 1
ATOM 713 C CA . THR A 1 91 ? 9.301 -3.460 4.405 1.00 98.75 91 THR A CA 1
ATOM 714 C C . THR A 1 91 ? 9.485 -4.766 3.650 1.00 98.75 91 THR A C 1
ATOM 716 O O . THR A 1 91 ? 10.580 -5.017 3.156 1.00 98.75 91 THR A O 1
ATOM 719 N N . ASP A 1 92 ? 8.440 -5.598 3.617 1.00 98.69 92 ASP A N 1
ATOM 720 C CA . ASP A 1 92 ? 8.486 -6.977 3.125 1.00 98.69 92 ASP A CA 1
ATOM 721 C C . ASP A 1 92 ? 9.417 -7.858 3.983 1.00 98.69 92 ASP A C 1
ATOM 723 O O . ASP A 1 92 ? 9.075 -8.140 5.134 1.00 98.69 92 ASP A O 1
ATOM 727 N N . ASP A 1 93 ? 10.626 -8.174 3.511 1.00 98.69 93 ASP A N 1
ATOM 728 C CA . ASP A 1 93 ? 11.640 -8.973 4.207 1.00 98.69 93 ASP A CA 1
ATOM 729 C C . ASP A 1 93 ? 12.808 -8.114 4.746 1.00 98.69 93 ASP A C 1
ATOM 731 O O . ASP A 1 93 ? 13.918 -8.139 4.198 1.00 98.69 93 ASP A O 1
ATOM 735 N N . PRO A 1 94 ? 12.634 -7.360 5.852 1.00 98.25 94 PRO A N 1
ATOM 736 C CA . PRO A 1 94 ? 13.630 -6.390 6.319 1.00 98.25 94 PRO A CA 1
ATOM 737 C C . PRO A 1 94 ? 14.990 -7.011 6.661 1.00 98.25 94 PRO A C 1
ATOM 739 O O . PRO A 1 94 ? 16.020 -6.352 6.525 1.00 98.25 94 PRO A O 1
ATOM 742 N N . LEU A 1 95 ? 15.013 -8.285 7.068 1.00 98.38 95 LEU A N 1
ATOM 743 C CA . LEU A 1 95 ? 16.254 -9.018 7.322 1.00 98.38 95 LEU A CA 1
ATOM 744 C C . LEU A 1 95 ? 17.047 -9.263 6.030 1.00 98.38 95 LEU A C 1
ATOM 746 O O . LEU A 1 95 ? 18.259 -9.069 6.015 1.00 98.38 95 LEU A O 1
ATOM 750 N N . ILE A 1 96 ? 16.370 -9.687 4.959 1.00 98.44 96 ILE A N 1
ATOM 751 C CA . ILE A 1 96 ? 17.005 -10.033 3.679 1.00 98.44 96 ILE A CA 1
ATOM 752 C C . ILE A 1 96 ? 17.479 -8.764 2.971 1.00 98.44 96 ILE A C 1
ATOM 754 O O . ILE A 1 96 ? 18.597 -8.718 2.460 1.00 98.44 96 ILE A O 1
ATOM 758 N N . PHE A 1 97 ? 16.659 -7.712 2.984 1.00 97.56 97 PHE A N 1
ATOM 759 C CA . PHE A 1 97 ? 16.972 -6.449 2.314 1.00 97.56 97 PHE A CA 1
ATOM 760 C C . PHE A 1 97 ? 17.823 -5.495 3.158 1.00 97.56 97 PHE A C 1
ATOM 762 O O . PHE A 1 97 ? 18.164 -4.409 2.684 1.00 97.56 97 PHE A O 1
ATOM 769 N N . ASN A 1 98 ? 18.171 -5.890 4.391 1.00 96.81 98 ASN A N 1
ATOM 770 C CA . ASN A 1 98 ? 18.852 -5.049 5.375 1.00 96.81 98 ASN A CA 1
ATOM 771 C C . ASN A 1 98 ? 18.196 -3.657 5.469 1.00 96.81 98 ASN A C 1
ATOM 773 O O . ASN A 1 98 ? 18.850 -2.616 5.336 1.00 96.81 98 ASN A O 1
ATOM 777 N N . SER A 1 99 ? 16.871 -3.656 5.610 1.00 97.12 99 SER A N 1
ATOM 778 C CA . SER A 1 99 ? 16.029 -2.467 5.518 1.00 97.12 99 SER A CA 1
ATOM 779 C C . SER A 1 99 ? 15.231 -2.234 6.798 1.00 97.12 99 SER A C 1
ATOM 781 O O . SER A 1 99 ? 15.141 -3.066 7.700 1.00 97.12 99 SER A O 1
ATOM 783 N N . THR A 1 100 ? 14.659 -1.039 6.888 1.00 98.75 100 THR A N 1
ATOM 784 C CA . THR A 1 100 ? 13.695 -0.659 7.921 1.00 98.75 100 THR A CA 1
ATOM 785 C C . THR A 1 100 ? 12.583 0.126 7.252 1.00 98.75 100 THR A C 1
ATOM 787 O O . THR A 1 100 ? 12.788 0.681 6.174 1.00 98.75 100 THR A O 1
ATOM 790 N N . LEU A 1 101 ? 11.443 0.276 7.925 1.00 98.81 101 LEU A N 1
ATOM 791 C CA . LEU A 1 101 ? 10.352 1.092 7.394 1.00 98.81 101 LEU A CA 1
ATOM 792 C C . LEU A 1 101 ? 10.800 2.540 7.119 1.00 98.81 101 LEU A C 1
ATOM 794 O O . LEU A 1 101 ? 10.388 3.151 6.139 1.00 98.81 101 LEU A O 1
ATOM 798 N N . HIS A 1 102 ? 11.718 3.076 7.931 1.00 98.75 102 HIS A N 1
ATOM 799 C CA . HIS A 1 102 ? 12.303 4.395 7.692 1.00 98.75 102 HIS A CA 1
ATOM 800 C C . HIS A 1 102 ? 13.038 4.483 6.343 1.00 98.75 102 HIS A C 1
ATOM 802 O O . HIS A 1 102 ? 13.029 5.538 5.705 1.00 98.75 102 HIS A O 1
ATOM 808 N N . LEU A 1 103 ? 13.656 3.394 5.875 1.00 98.69 103 LEU A N 1
ATOM 809 C CA . LEU A 1 103 ? 14.337 3.372 4.582 1.00 98.69 103 LEU A CA 1
ATOM 810 C C . LEU A 1 103 ? 13.341 3.474 3.417 1.00 98.69 103 LEU A C 1
ATOM 812 O O . LEU A 1 103 ? 13.582 4.248 2.490 1.00 98.69 103 LEU A O 1
ATOM 816 N N . ASP A 1 104 ? 12.205 2.775 3.479 1.00 98.81 104 ASP A N 1
ATOM 817 C CA . ASP A 1 104 ? 11.135 2.901 2.480 1.00 98.81 104 ASP A CA 1
ATOM 818 C C . ASP A 1 104 ? 10.549 4.323 2.461 1.00 98.81 104 ASP A C 1
ATOM 820 O O . ASP A 1 104 ? 10.428 4.935 1.397 1.00 98.81 104 ASP A O 1
ATOM 824 N N . TYR A 1 105 ? 10.274 4.901 3.636 1.00 98.88 105 TYR A N 1
ATOM 825 C CA . TYR A 1 105 ? 9.747 6.267 3.756 1.00 98.88 105 TYR A CA 1
ATOM 826 C C . TYR A 1 105 ? 10.734 7.322 3.249 1.00 98.88 105 TYR A C 1
ATOM 828 O O . TYR A 1 105 ? 10.371 8.184 2.448 1.00 98.88 105 TYR A O 1
ATOM 836 N N . SER A 1 106 ? 11.996 7.257 3.679 1.00 98.75 106 SER A N 1
ATOM 837 C CA . SER A 1 106 ? 13.029 8.206 3.242 1.00 98.75 106 SER A CA 1
ATOM 838 C C . SER A 1 106 ? 13.299 8.101 1.740 1.00 98.75 106 SER A C 1
ATOM 840 O O . SER A 1 106 ? 13.508 9.122 1.083 1.00 98.75 106 SER A O 1
ATOM 842 N N . THR A 1 107 ? 13.208 6.899 1.169 1.00 98.75 107 THR A N 1
ATOM 843 C CA . THR A 1 107 ? 13.313 6.672 -0.277 1.00 98.75 107 THR A CA 1
ATOM 844 C C . THR A 1 107 ? 12.137 7.294 -1.028 1.00 98.75 107 THR A C 1
ATOM 846 O O . THR A 1 107 ? 12.353 8.044 -1.984 1.00 98.75 107 THR A O 1
ATOM 849 N N . ALA A 1 108 ? 10.901 7.048 -0.585 1.00 98.75 108 ALA A N 1
ATOM 850 C CA . ALA A 1 108 ? 9.711 7.639 -1.195 1.00 98.75 108 ALA A CA 1
ATOM 851 C C . ALA A 1 108 ? 9.738 9.178 -1.121 1.00 98.75 108 ALA A C 1
ATOM 853 O O . ALA A 1 108 ? 9.464 9.860 -2.112 1.00 98.75 108 ALA A O 1
ATOM 854 N N . HIS A 1 109 ? 10.147 9.737 0.020 1.00 98.75 109 HIS A N 1
ATOM 855 C CA . HIS A 1 109 ? 10.301 11.181 0.190 1.00 98.75 109 HIS A CA 1
ATOM 856 C C . HIS A 1 109 ? 11.351 11.755 -0.770 1.00 98.75 109 HIS A C 1
ATOM 858 O O . HIS A 1 109 ? 11.073 12.689 -1.521 1.00 98.75 109 HIS A O 1
ATOM 864 N N . LYS A 1 110 ? 12.548 11.157 -0.794 1.00 98.62 110 LYS A N 1
ATOM 865 C CA . LYS A 1 110 ? 13.698 11.669 -1.548 1.00 98.62 110 LYS A CA 1
ATOM 866 C C . LYS A 1 110 ? 13.540 11.553 -3.065 1.00 98.62 110 LYS A C 1
ATOM 868 O O . LYS A 1 110 ? 14.025 12.426 -3.780 1.00 98.62 110 LYS A O 1
ATOM 873 N N . TYR A 1 111 ? 12.914 10.484 -3.559 1.00 98.62 111 TYR A N 1
ATOM 874 C CA . TYR A 1 111 ? 12.945 10.145 -4.989 1.00 98.62 111 TYR A CA 1
ATOM 875 C C . TYR A 1 111 ? 11.582 10.144 -5.684 1.00 98.62 111 TYR A C 1
ATOM 877 O O . TYR A 1 111 ? 11.545 10.194 -6.915 1.00 98.62 111 TYR A O 1
ATOM 885 N N . MET A 1 112 ? 10.480 10.077 -4.929 1.00 98.56 112 MET A N 1
ATOM 886 C CA . MET A 1 112 ? 9.125 9.891 -5.474 1.00 98.56 112 MET A CA 1
ATOM 887 C C . MET A 1 112 ? 8.185 11.069 -5.180 1.00 98.56 112 MET A C 1
ATOM 889 O O . MET A 1 112 ? 7.048 11.072 -5.647 1.00 98.56 112 MET A O 1
ATOM 893 N N . GLY A 1 113 ? 8.657 12.082 -4.444 1.00 98.06 113 GLY A N 1
ATOM 894 C CA . GLY A 1 113 ? 7.899 13.300 -4.148 1.00 98.06 113 GLY A CA 1
ATOM 895 C C . GLY A 1 113 ? 6.868 13.146 -3.030 1.00 98.06 113 GLY A C 1
ATOM 896 O O . GLY A 1 113 ? 5.926 13.934 -2.967 1.00 98.06 113 GLY A O 1
ATOM 897 N N . PHE A 1 114 ? 7.021 12.143 -2.160 1.00 98.69 114 PHE A N 1
ATOM 898 C CA . PHE A 1 114 ? 6.116 11.958 -1.028 1.00 98.69 114 PHE A CA 1
ATOM 899 C C . PHE A 1 114 ? 6.278 13.085 -0.010 1.00 98.69 114 PHE A C 1
ATOM 901 O O . PHE A 1 114 ? 7.391 13.445 0.384 1.00 98.69 114 PHE A O 1
ATOM 908 N N . THR A 1 115 ? 5.148 13.615 0.441 1.00 98.75 115 THR A N 1
ATOM 909 C CA . THR A 1 115 ? 5.061 14.635 1.485 1.00 98.75 115 THR A CA 1
ATOM 910 C C . THR A 1 115 ? 4.584 14.016 2.793 1.00 98.75 115 THR A C 1
ATOM 912 O O . THR A 1 115 ? 4.067 12.899 2.813 1.00 98.75 115 THR A O 1
ATOM 915 N N . GLU A 1 116 ? 4.706 14.761 3.891 1.00 98.56 116 GLU A N 1
ATOM 916 C CA . GLU A 1 116 ? 4.111 14.375 5.174 1.00 98.56 116 GLU A CA 1
ATOM 917 C C . GLU A 1 116 ? 2.605 14.096 5.047 1.00 98.56 116 GLU A C 1
ATOM 919 O O . GLU A 1 116 ? 2.126 13.076 5.531 1.00 98.56 116 GLU A O 1
ATOM 924 N N . GLU A 1 117 ? 1.877 14.939 4.315 1.00 98.56 117 GLU A N 1
ATOM 925 C CA . GLU A 1 117 ? 0.441 14.758 4.071 1.00 98.56 117 GLU A CA 1
ATOM 926 C C . GLU A 1 117 ?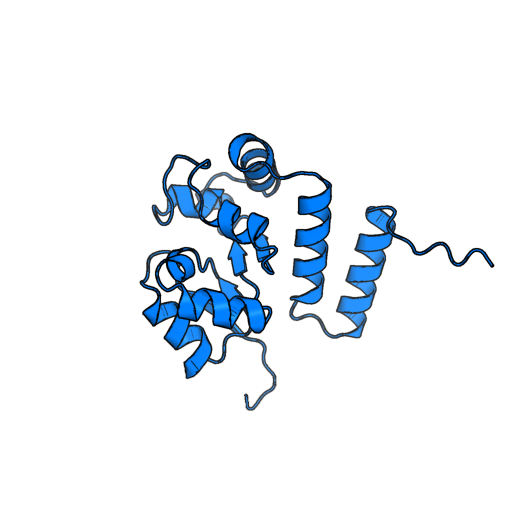 0.130 13.459 3.320 1.00 98.56 117 GLU A C 1
ATOM 928 O O . GLU A 1 117 ? -0.844 12.767 3.619 1.00 98.56 117 GLU A O 1
ATOM 933 N N . GLU A 1 118 ? 0.988 13.074 2.376 1.00 98.75 118 GLU A N 1
ATOM 934 C CA . GLU A 1 118 ? 0.850 11.797 1.684 1.00 98.75 118 GLU A CA 1
ATOM 935 C C . GLU A 1 118 ? 1.159 10.609 2.612 1.00 98.75 118 GLU A C 1
ATOM 937 O O . GLU A 1 118 ? 0.447 9.604 2.577 1.00 98.75 118 GLU A O 1
ATOM 942 N N . PHE A 1 119 ? 2.154 10.735 3.498 1.00 98.88 119 PHE A N 1
ATOM 943 C CA . PHE A 1 119 ? 2.443 9.727 4.522 1.00 98.88 119 PHE A CA 1
ATOM 944 C C . PHE A 1 119 ? 1.302 9.576 5.537 1.00 98.88 119 PHE A C 1
ATOM 946 O O . PHE A 1 119 ? 0.956 8.451 5.897 1.00 98.88 119 PHE A O 1
ATOM 953 N N . LYS A 1 120 ? 0.663 10.664 5.973 1.00 98.81 120 LYS A N 1
ATOM 954 C CA . LYS A 1 120 ? -0.531 10.588 6.831 1.00 98.81 120 LYS A CA 1
ATOM 955 C C . LYS A 1 120 ? -1.671 9.875 6.107 1.00 98.81 120 LYS A C 1
ATOM 957 O O . LYS A 1 120 ? -2.237 8.913 6.631 1.00 98.81 120 LYS A O 1
ATOM 962 N N . ARG A 1 121 ? -1.953 10.283 4.862 1.00 98.75 121 ARG A N 1
ATOM 963 C CA . ARG A 1 121 ? -3.016 9.701 4.030 1.00 98.75 121 ARG A CA 1
ATOM 964 C C . ARG A 1 121 ? -2.836 8.197 3.838 1.00 98.75 121 ARG A C 1
ATOM 966 O O . ARG A 1 121 ? -3.794 7.454 4.041 1.00 98.75 121 ARG A O 1
ATOM 973 N N . LEU A 1 122 ? -1.643 7.741 3.448 1.00 98.69 122 LEU A N 1
ATOM 974 C CA . LEU A 1 122 ? -1.416 6.315 3.188 1.00 98.69 122 LEU A CA 1
ATOM 975 C C . LEU A 1 122 ? -1.538 5.470 4.464 1.00 98.69 122 LEU A C 1
ATOM 977 O O . LEU A 1 122 ? -2.014 4.342 4.397 1.00 98.69 122 LEU A O 1
ATOM 981 N N . ASN A 1 123 ? -1.172 6.006 5.636 1.00 98.94 123 ASN A N 1
ATOM 982 C CA . ASN A 1 123 ? -1.317 5.282 6.904 1.00 98.94 123 ASN A CA 1
ATOM 983 C C . ASN A 1 123 ? -2.781 5.175 7.340 1.00 98.94 123 ASN A C 1
ATOM 985 O O . ASN A 1 123 ? -3.212 4.101 7.755 1.00 98.94 123 ASN A O 1
ATOM 989 N N . ILE A 1 124 ? -3.568 6.239 7.167 1.00 98.81 124 ILE A N 1
ATOM 990 C CA . ILE A 1 124 ? -5.024 6.193 7.373 1.00 98.81 124 ILE A CA 1
ATOM 991 C C . ILE A 1 124 ? -5.652 5.161 6.427 1.00 98.81 124 ILE A C 1
ATOM 993 O O . ILE A 1 124 ? -6.415 4.303 6.862 1.00 98.81 124 ILE A O 1
ATOM 997 N N . LYS A 1 125 ? -5.260 5.166 5.147 1.00 98.81 125 LYS A N 1
ATOM 998 C CA . LYS A 1 125 ? -5.720 4.177 4.162 1.00 98.81 125 LYS A CA 1
ATOM 999 C C . LYS A 1 125 ? -5.308 2.743 4.503 1.00 98.81 125 LYS A C 1
ATOM 1001 O O . LYS A 1 125 ? -6.096 1.819 4.301 1.00 98.81 125 LYS A O 1
A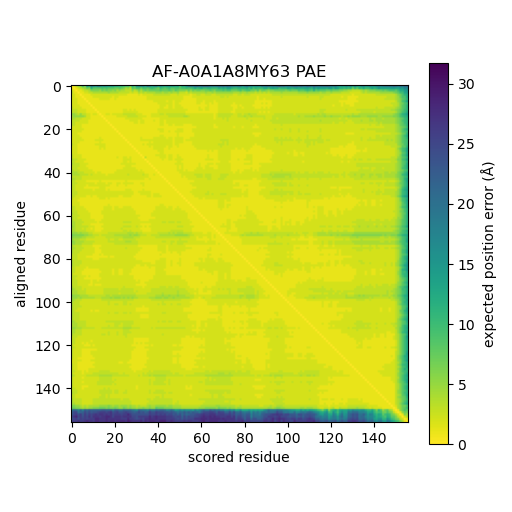TOM 1006 N N . SER A 1 126 ? -4.114 2.556 5.060 1.00 98.81 126 SER A N 1
ATOM 1007 C CA . SER A 1 126 ? -3.645 1.271 5.590 1.00 98.81 126 SER A CA 1
ATOM 1008 C C . SER A 1 126 ? -4.515 0.785 6.753 1.00 98.81 126 SER A C 1
ATOM 1010 O O . SER A 1 126 ? -4.942 -0.368 6.757 1.00 98.81 126 SER A O 1
ATOM 1012 N N . ALA A 1 127 ? -4.863 1.671 7.692 1.00 98.88 127 ALA A N 1
ATOM 1013 C CA . ALA A 1 127 ? -5.757 1.349 8.803 1.00 98.88 127 ALA A CA 1
ATOM 1014 C C . ALA A 1 127 ? -7.179 1.004 8.326 1.00 98.88 127 ALA A C 1
ATOM 1016 O O . ALA A 1 127 ? -7.704 -0.041 8.710 1.00 98.88 127 ALA A O 1
ATOM 1017 N N . GLU A 1 128 ? -7.768 1.802 7.427 1.00 98.75 128 GLU A N 1
ATOM 1018 C CA . GLU A 1 128 ? -9.070 1.515 6.794 1.00 98.75 128 GLU A CA 1
ATOM 1019 C C . GLU A 1 128 ? -9.078 0.143 6.095 1.00 98.75 128 GLU A C 1
ATOM 1021 O O . GLU A 1 128 ? -10.058 -0.602 6.166 1.00 98.75 128 GLU A O 1
ATOM 1026 N N . SER A 1 129 ? -7.956 -0.206 5.460 1.00 98.88 129 SER A N 1
ATOM 1027 C CA . SER A 1 129 ? -7.761 -1.459 4.719 1.00 98.88 129 SER A CA 1
ATOM 1028 C C . SER A 1 129 ? -7.201 -2.594 5.584 1.00 98.88 129 SER A C 1
ATOM 1030 O O . SER A 1 129 ? -6.825 -3.649 5.067 1.00 98.88 129 SER A O 1
ATOM 1032 N N . SER A 1 130 ? -7.095 -2.403 6.898 1.00 98.81 130 SER A N 1
ATOM 1033 C CA . SER A 1 130 ? -6.686 -3.471 7.803 1.00 98.81 130 SER A CA 1
ATOM 1034 C C . SER A 1 130 ? -7.780 -4.537 7.901 1.00 98.81 130 SER A C 1
ATOM 1036 O O . SER A 1 130 ? -8.973 -4.266 7.749 1.00 98.81 130 SER A O 1
ATOM 1038 N N . PHE A 1 131 ? -7.365 -5.766 8.190 1.00 98.81 131 PHE A N 1
ATOM 1039 C CA . PHE A 1 131 ? -8.269 -6.884 8.468 1.00 98.81 131 PHE A CA 1
ATOM 1040 C C . PHE A 1 131 ? -8.677 -6.956 9.946 1.00 98.81 131 PHE A C 1
ATOM 1042 O O . PHE A 1 131 ? -9.075 -8.014 10.429 1.00 98.81 131 PHE A O 1
ATOM 1049 N N . LEU A 1 132 ? -8.540 -5.843 10.674 1.00 98.69 132 LEU A N 1
ATOM 1050 C CA . LEU A 1 132 ? -9.030 -5.723 12.039 1.00 98.69 132 LEU A CA 1
ATOM 1051 C C . LEU A 1 132 ? -10.565 -5.716 12.058 1.00 98.69 132 LEU A C 1
ATOM 1053 O O . LEU A 1 132 ? -11.183 -5.181 11.130 1.00 98.69 132 LEU A O 1
ATOM 1057 N N . PRO A 1 133 ? -11.184 -6.228 13.135 1.00 98.50 133 PRO A N 1
ATOM 1058 C CA . PRO A 1 133 ? -12.584 -5.959 13.431 1.00 98.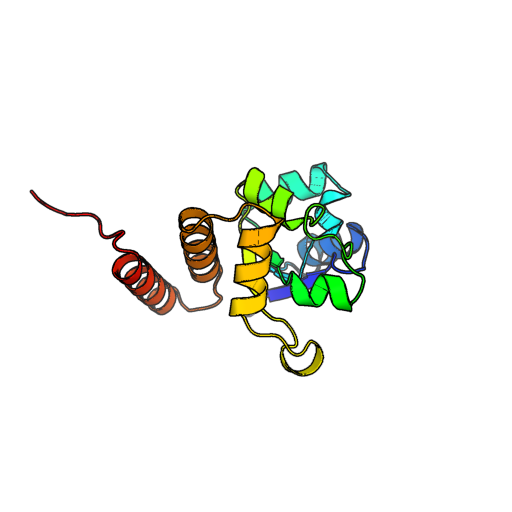50 133 PRO A CA 1
ATOM 1059 C C . PRO A 1 133 ? -12.879 -4.453 13.442 1.00 98.50 133 PRO A C 1
ATOM 1061 O O . PRO A 1 133 ? -12.032 -3.643 13.811 1.00 98.50 133 PRO A O 1
ATOM 1064 N N . GLU A 1 134 ? -14.102 -4.069 13.071 1.00 98.12 134 GLU A N 1
ATOM 1065 C CA . GLU A 1 134 ? -14.473 -2.656 12.880 1.00 98.12 134 GLU A CA 1
ATOM 1066 C C . GLU A 1 134 ? -14.288 -1.789 14.135 1.00 98.12 134 GLU A C 1
ATOM 1068 O O . GLU A 1 134 ? -13.954 -0.610 14.024 1.00 98.12 134 GLU A O 1
ATOM 1073 N N . THR A 1 135 ? -14.433 -2.359 15.333 1.00 98.44 135 THR A N 1
ATOM 1074 C CA . THR A 1 135 ? -14.166 -1.652 16.595 1.00 98.44 135 THR A CA 1
ATOM 1075 C C . THR A 1 135 ? -12.682 -1.319 16.747 1.00 98.44 135 THR A C 1
ATOM 1077 O O . THR A 1 135 ? -12.332 -0.159 16.937 1.00 98.44 135 THR A O 1
ATOM 1080 N N . GLU A 1 136 ? -11.802 -2.304 16.562 1.00 98.69 136 GLU A N 1
ATOM 1081 C CA . GLU A 1 136 ? -10.345 -2.129 16.649 1.00 98.69 136 GLU A CA 1
ATOM 1082 C C . GLU A 1 136 ? -9.813 -1.229 15.525 1.00 98.69 136 GLU A C 1
ATOM 1084 O O . GLU A 1 136 ? -8.908 -0.420 15.730 1.00 98.69 136 GLU A O 1
ATOM 1089 N N . LYS A 1 137 ? -10.410 -1.318 14.332 1.00 98.69 137 LYS A N 1
ATOM 1090 C CA . LYS A 1 137 ? -10.116 -0.425 13.207 1.00 98.69 137 LYS A CA 1
ATOM 1091 C C . LYS A 1 137 ? -10.480 1.024 13.530 1.00 98.69 137 LYS A C 1
ATOM 1093 O O . LYS A 1 137 ? -9.689 1.925 13.259 1.00 98.69 137 LYS A O 1
ATOM 1098 N N . SER A 1 138 ? -11.647 1.243 14.134 1.00 98.31 138 SER A N 1
ATOM 1099 C CA . SER A 1 138 ? -12.096 2.575 14.558 1.00 98.31 138 SER A CA 1
AT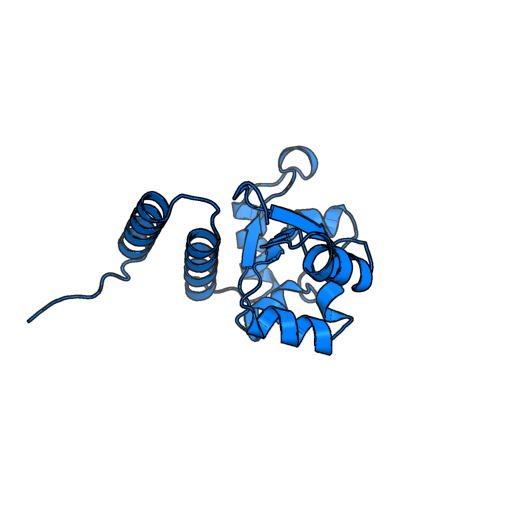OM 1100 C C . SER A 1 138 ? -11.179 3.158 15.635 1.00 98.31 138 SER A C 1
ATOM 1102 O O . SER A 1 138 ? -10.799 4.323 15.555 1.00 98.31 138 SER A O 1
ATOM 1104 N N . GLU A 1 139 ? -10.757 2.342 16.602 1.00 98.44 139 GLU A N 1
ATOM 1105 C CA . GLU A 1 139 ? -9.780 2.741 17.623 1.00 98.44 139 GLU A CA 1
ATOM 1106 C C . GLU A 1 139 ? -8.419 3.101 17.013 1.00 98.44 139 GLU A C 1
ATOM 1108 O O . GLU A 1 139 ? -7.829 4.125 17.367 1.00 98.44 139 GLU A O 1
ATOM 1113 N N . LEU A 1 140 ? -7.922 2.298 16.066 1.00 98.69 140 LEU A N 1
ATOM 1114 C CA . LEU A 1 140 ? -6.677 2.581 15.351 1.00 98.69 140 LEU A CA 1
ATOM 1115 C C . LEU A 1 140 ? -6.758 3.899 14.572 1.00 98.69 140 LEU A C 1
ATOM 1117 O O . LEU A 1 140 ? -5.826 4.700 14.633 1.00 98.69 140 LEU A O 1
ATOM 1121 N N . LEU A 1 141 ? -7.864 4.139 13.867 1.00 98.62 141 LEU A N 1
ATOM 1122 C CA . LEU A 1 141 ? -8.083 5.384 13.132 1.00 98.62 141 LEU A CA 1
ATOM 1123 C C . LEU A 1 141 ? -8.102 6.593 14.068 1.00 98.62 141 LEU A C 1
ATOM 1125 O O . LEU A 1 141 ? -7.400 7.563 13.795 1.00 98.62 141 LEU A O 1
ATOM 1129 N N . SER A 1 142 ? -8.811 6.516 15.196 1.00 98.06 142 SER A N 1
ATOM 1130 C CA . SER A 1 142 ? -8.810 7.582 16.208 1.00 98.06 142 SER A CA 1
ATOM 1131 C C . SER A 1 142 ? -7.400 7.901 16.701 1.00 98.06 142 SER A C 1
ATOM 1133 O O . SER A 1 142 ? -7.007 9.065 16.714 1.00 98.06 142 SER A O 1
ATOM 1135 N N . ARG A 1 143 ? -6.595 6.875 17.010 1.00 98.38 143 ARG A N 1
ATOM 1136 C CA . ARG A 1 143 ? -5.193 7.054 17.427 1.00 98.38 143 ARG A CA 1
ATOM 1137 C C . ARG A 1 143 ? -4.337 7.720 16.350 1.00 98.38 143 ARG A C 1
ATOM 1139 O O . ARG A 1 143 ? -3.461 8.515 16.677 1.00 98.38 143 ARG A O 1
ATOM 1146 N N . LEU A 1 144 ? -4.554 7.388 15.077 1.00 98.50 144 LEU A N 1
ATOM 1147 C CA . LEU A 1 144 ? -3.845 8.029 13.967 1.00 98.50 144 LEU A CA 1
ATOM 1148 C C . LEU A 1 144 ? -4.267 9.492 13.802 1.00 98.50 144 LEU A C 1
ATOM 1150 O O . LEU A 1 144 ? -3.405 10.347 13.617 1.00 98.50 144 LEU A O 1
ATOM 1154 N N . TYR A 1 145 ? -5.565 9.793 13.890 1.00 98.19 145 TYR A N 1
ATOM 1155 C CA . TYR A 1 145 ? -6.054 11.168 13.792 1.00 98.19 145 TYR A CA 1
ATOM 1156 C C . TYR A 1 145 ? -5.532 12.047 14.931 1.00 98.19 145 TYR A C 1
ATOM 1158 O O . TYR A 1 145 ? -5.065 13.151 14.655 1.00 98.19 145 TYR A O 1
ATOM 1166 N N . GLU A 1 146 ? -5.530 11.546 16.168 1.00 97.69 146 GLU A N 1
ATOM 1167 C CA . GLU A 1 146 ? -4.919 12.219 17.322 1.00 97.69 146 GLU A CA 1
ATOM 1168 C C . GLU A 1 146 ? -3.420 12.464 17.076 1.00 97.69 146 GLU A C 1
ATOM 1170 O O . GLU A 1 146 ? -2.952 13.602 17.121 1.00 97.69 146 GLU A O 1
ATOM 1175 N N . ALA A 1 147 ? -2.668 11.417 16.711 1.00 98.12 147 ALA A N 1
ATOM 1176 C CA . ALA A 1 147 ? -1.226 11.512 16.470 1.00 98.12 147 ALA A CA 1
ATOM 1177 C C . ALA A 1 147 ? -0.853 12.479 15.331 1.00 98.12 147 ALA A C 1
ATOM 1179 O O . ALA A 1 147 ? 0.248 13.032 15.323 1.00 98.12 147 ALA A O 1
ATOM 1180 N N . TYR A 1 148 ? -1.749 12.682 14.365 1.00 98.00 148 TYR A N 1
ATOM 1181 C CA . TYR A 1 148 ? -1.552 13.599 13.243 1.00 98.00 148 TYR A CA 1
ATOM 1182 C C . TYR A 1 148 ? -2.151 14.991 13.465 1.00 98.00 148 TYR A C 1
ATOM 1184 O O . TYR A 1 148 ? -2.026 15.835 12.575 1.00 98.00 148 TYR A O 1
ATOM 1192 N N . GLY A 1 149 ? -2.781 15.247 14.618 1.00 96.69 149 GLY A N 1
ATOM 1193 C CA . GLY A 1 149 ? -3.455 16.516 14.900 1.00 96.69 149 GLY A CA 1
ATOM 1194 C C . GLY A 1 149 ? -4.634 16.789 13.960 1.00 96.69 149 GLY A C 1
ATOM 1195 O O . GLY A 1 149 ? -4.907 17.939 13.629 1.00 96.69 149 GLY A O 1
ATOM 1196 N N . MET A 1 150 ? -5.300 15.733 13.488 1.00 93.94 150 MET A N 1
ATOM 1197 C CA . MET A 1 150 ? -6.420 15.778 12.538 1.00 93.94 150 MET A CA 1
ATOM 1198 C C . MET A 1 150 ? -7.791 15.688 13.226 1.00 93.94 150 MET A C 1
ATOM 1200 O O . MET A 1 150 ? -8.793 15.383 12.578 1.00 93.94 150 MET A O 1
ATOM 1204 N N . GLU A 1 151 ? -7.852 15.923 14.535 1.00 83.12 151 GLU A N 1
ATOM 1205 C CA . GLU A 1 151 ? -9.111 15.926 15.273 1.00 83.12 151 GLU A CA 1
ATOM 1206 C C . GLU A 1 151 ? -10.057 16.998 14.723 1.00 83.12 151 GLU A C 1
ATOM 1208 O O . GLU A 1 151 ? -9.683 18.157 14.516 1.00 83.12 151 GLU A O 1
ATOM 1213 N N . GLN A 1 152 ? -11.314 16.618 14.489 1.00 61.88 152 GLN A N 1
ATOM 1214 C CA . GLN A 1 152 ? -12.349 17.604 14.225 1.00 61.88 152 GLN A CA 1
ATOM 1215 C C . GLN A 1 152 ? -12.591 18.373 15.519 1.00 61.88 152 GLN A C 1
ATOM 1217 O O . GLN A 1 152 ? -13.160 17.838 16.467 1.00 61.88 152 GLN A O 1
ATOM 1222 N N . SER A 1 153 ? -12.167 19.635 15.557 1.00 55.53 153 SER A N 1
ATOM 1223 C CA . SER A 1 153 ? -12.589 20.555 16.606 1.00 55.53 153 SER A CA 1
ATOM 1224 C C . SER A 1 153 ? -14.113 20.664 16.560 1.00 55.53 153 SER A C 1
ATOM 1226 O O . SER A 1 153 ? -14.673 21.338 15.696 1.00 55.53 153 SER A O 1
ATOM 1228 N N . THR A 1 154 ? -14.803 19.997 17.483 1.00 55.12 154 THR A N 1
ATOM 1229 C CA . THR A 1 154 ? -16.232 20.209 17.735 1.00 55.12 154 THR A CA 1
ATOM 1230 C C . THR A 1 154 ? -16.427 21.448 18.608 1.00 55.12 154 THR A C 1
ATOM 1232 O O . THR A 1 154 ? -17.153 21.404 19.600 1.00 55.12 154 THR A O 1
ATOM 1235 N N . ALA A 1 155 ? -15.732 22.543 18.291 1.00 44.44 155 ALA A N 1
ATOM 1236 C CA . ALA A 1 155 ? -15.988 23.832 18.909 1.00 44.44 155 ALA A CA 1
ATOM 1237 C C . ALA A 1 155 ? -17.323 24.368 18.368 1.00 44.44 155 ALA A C 1
ATOM 1239 O O . ALA A 1 155 ? -17.371 24.992 17.307 1.00 44.44 155 ALA A O 1
ATOM 1240 N N . PHE A 1 156 ? -18.397 24.067 19.096 1.00 43.44 156 PHE A N 1
ATOM 1241 C CA . PHE A 1 156 ? -19.624 24.859 19.132 1.00 43.44 156 PHE A CA 1
ATOM 1242 C C . PHE A 1 156 ? -19.647 25.662 20.431 1.00 43.44 156 PHE A C 1
ATOM 1244 O O . PHE A 1 156 ? -19.245 25.093 21.473 1.00 43.44 156 PHE A O 1
#

Mean predicted aligned error: 3.02 Å

InterPro domains:
  IPR001365 Adenosine deaminase domain [PF00962] (3-146)
  IPR006330 Adenosine/adenine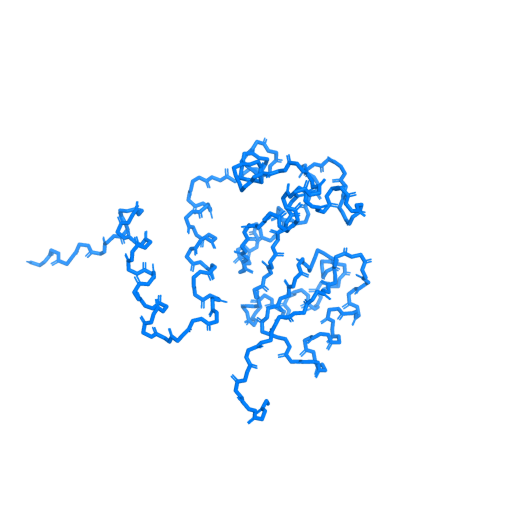 deaminase [PTHR11409] (2-150)
  IPR006650 Adenosine/AMP deaminase active site [PS00485] (88-94)
  IPR032466 Metal-dependent hydrolase [SSF51556] (3-151)

pLDDT: mean 96.61, std 8.58, range [43.44, 98.94]

Foldseek 3Di:
DPPPDAAEEADLQQHALVRVVCCCVPVVHQEYEANLNVVVPVVSVVVCQVVLHEYEHEQLVSCVVVSDPVQLLRGSVLVCLVSVGQYAYDNVCCPVSVDDSVRSVVSCVPRNVDDPVNNLSNVLSVLVSDPDDPVVSVVSNVVSCVVVVVDDPPPD

Solvent-accessible surface area (backbone atoms only — not comparable to full-atom values): 8726 Å² total; per-residue (Å²): 134,89,80,82,73,84,42,72,38,81,23,4,45,82,47,57,38,66,48,37,47,42,35,45,76,70,70,56,36,63,31,30,35,39,33,54,32,31,69,79,36,62,70,60,37,50,54,39,52,79,67,58,43,33,28,46,30,30,67,61,44,29,38,75,74,60,50,38,64,82,56,54,73,72,34,58,66,46,56,39,60,75,71,66,49,40,32,36,85,46,47,83,53,32,80,82,68,73,51,47,60,66,53,41,52,53,46,38,37,75,45,50,72,51,46,72,70,53,55,52,49,28,51,52,42,37,44,74,69,44,91,56,56,72,68,61,34,51,52,50,46,52,53,50,31,57,75,68,70,61,64,81,80,81,82,124

Secondary structure (DSSP, 8-state):
--S----EEEESSSS-HHHHHHHHHTS--SEEEE-GGGGGSHHHHHHHHHTT-EEEE-HHHHHHTTSS-S-GGG-THHHHHHTT-EEEE--SSTTTTT--HHHHHHHHHHHH---HHHHHHHHHHHHHTS-S-HHHHHHHHHHHHHHTT-------

Sequence (156 aa):
VRCGIHRTVHAGEVGPPSVVREAVDVLKAERIGHGYRTLEDQEMYKRLLDQNMHFEVCPISSKFTGACDSNFSQHPLITFMKSKANYSLNTDDPLIFNSTLHLDYSTAHKYMGFTEEEFKRLNIKSAESSFLPETEKSELLSRLYEAYGMEQSTAF

Radius of gyration: 16.14 Å; Cα contacts (8 Å, |Δi|>4): 212; chains: 1; bounding box: 38×44×37 Å

Nearest PDB structures (foldseek):
  1uio-assembly1_A  TM=9.919E-01  e=2.330E-16  Mus musculus
  1fkw-assembly1_A  TM=9.926E-01  e=2.928E-16  Mus musculus
  3mvt-assembly2_C  TM=9.937E-01  e=7.305E-16  Mus musculus
  1fkx-assembly1_A  TM=9.919E-01  e=8.670E-16  Mus musculus
  8z3p-assembly1_F  TM=8.565E-01  e=3.741E-07  Limisphaera ngatamarikiensis

Organism: NCBI:txid704102